Protein AF-A0ABD5DDJ5-F1 (afdb_monomer_lite)

Secondary structure (DSSP, 8-state):
--SSSSS----HHHHHHHHHHHHHS---HHHHHHHHHHHHHHHHHHHHHHHHHHHHHH---EEEE-SGGGG-HHHHHHHHHHHHHTT-EEEE--GGGSS--HHHHHHH-

Foldseek 3Di:
DLPDDDQDDDCPVVVVVLVVQCVPDDPDPVSVVVSVVVSVVVVLVSVLSNQLNVCVVVVDQEAEDAAPCLVDPVSVVSNQVVSVVVVGYYHYDDPVPRDDDPVVVVVVD

Structure (mmCIF, N/CA/C/O backbone):
data_AF-A0ABD5DDJ5-F1
#
_entry.id   AF-A0ABD5DDJ5-F1
#
loop_
_atom_site.group_PDB
_atom_site.id
_atom_site.type_symbol
_atom_site.label_atom_id
_atom_site.label_alt_id
_atom_site.label_comp_id
_atom_site.label_asym_id
_atom_site.label_entity_id
_atom_site.label_seq_id
_atom_site.pdbx_PDB_ins_code
_atom_site.Cartn_x
_atom_site.Cartn_y
_atom_site.Cartn_z
_atom_site.occupancy
_atom_site.B_iso_or_equiv
_atom_site.auth_seq_id
_atom_site.auth_comp_id
_atom_site.auth_asym_id
_atom_site.auth_atom_id
_atom_site.pdbx_PDB_model_num
ATOM 1 N N . MET A 1 1 ? 11.372 -3.323 5.577 1.00 68.94 1 MET A N 1
ATOM 2 C CA . MET A 1 1 ? 10.295 -2.295 5.725 1.00 68.94 1 MET A CA 1
ATOM 3 C C . MET A 1 1 ? 9.207 -2.760 6.690 1.00 68.94 1 MET A C 1
ATOM 5 O O . MET A 1 1 ? 8.667 -1.963 7.449 1.00 68.94 1 MET A O 1
ATOM 9 N N . THR A 1 2 ? 8.911 -4.054 6.676 1.00 77.62 2 THR A N 1
ATOM 10 C CA . THR A 1 2 ? 7.888 -4.736 7.475 1.00 77.62 2 THR A CA 1
ATOM 11 C C . THR A 1 2 ? 8.427 -5.300 8.790 1.00 77.62 2 THR A C 1
ATOM 13 O O . THR A 1 2 ? 7.661 -5.480 9.732 1.00 77.62 2 THR A O 1
ATOM 16 N N . ASP A 1 3 ? 9.740 -5.505 8.888 1.00 77.44 3 ASP A N 1
ATOM 17 C CA . ASP A 1 3 ? 10.386 -6.237 9.996 1.00 77.44 3 ASP A CA 1
ATOM 18 C C . ASP A 1 3 ? 10.601 -5.373 11.241 1.00 77.44 3 ASP A C 1
ATOM 20 O O . ASP A 1 3 ? 10.866 -5.876 12.328 1.00 77.44 3 ASP A O 1
ATOM 24 N N . ARG A 1 4 ? 10.444 -4.051 11.103 1.00 79.19 4 ARG A N 1
ATOM 25 C CA . ARG A 1 4 ? 10.468 -3.128 12.238 1.00 79.19 4 ARG A CA 1
ATOM 26 C C . ARG A 1 4 ? 9.082 -3.053 12.884 1.00 79.19 4 ARG A C 1
ATOM 28 O O . ARG A 1 4 ? 8.086 -2.929 12.149 1.00 79.19 4 ARG A O 1
ATOM 35 N N . PRO A 1 5 ? 8.992 -3.095 14.226 1.00 78.06 5 PRO A N 1
ATOM 36 C CA . PRO A 1 5 ? 7.746 -2.820 14.930 1.00 78.06 5 PRO A CA 1
ATOM 37 C C . PRO A 1 5 ? 7.286 -1.378 14.657 1.00 78.06 5 PRO A C 1
ATOM 39 O O . PRO A 1 5 ? 8.059 -0.541 14.194 1.00 78.06 5 PRO A O 1
ATOM 42 N N . GLY A 1 6 ? 6.006 -1.100 14.899 1.00 88.69 6 GLY A N 1
ATOM 43 C CA . GLY A 1 6 ? 5.425 0.234 14.718 1.00 88.69 6 GLY A CA 1
ATOM 44 C C . GLY A 1 6 ? 4.677 0.442 13.400 1.00 88.69 6 GLY A C 1
ATOM 45 O O . GLY A 1 6 ? 4.557 -0.468 12.562 1.00 88.69 6 GLY A O 1
ATOM 46 N N . LEU A 1 7 ? 4.150 1.658 13.247 1.00 92.94 7 LEU A N 1
ATOM 47 C CA . LEU A 1 7 ? 3.200 2.052 12.201 1.00 92.94 7 LEU A CA 1
ATOM 48 C C . LEU A 1 7 ? 3.808 2.958 11.120 1.00 92.94 7 LEU A C 1
ATOM 50 O O . LEU A 1 7 ? 3.155 3.213 10.115 1.00 92.94 7 LEU A O 1
ATOM 54 N N . ASP A 1 8 ? 5.071 3.360 11.275 1.00 92.38 8 ASP A N 1
ATOM 55 C CA . ASP A 1 8 ? 5.734 4.254 10.327 1.00 92.38 8 ASP A CA 1
ATOM 56 C C . ASP A 1 8 ? 6.008 3.586 8.977 1.00 92.38 8 ASP A C 1
ATOM 58 O O . ASP A 1 8 ? 6.344 2.392 8.891 1.00 92.38 8 ASP A O 1
ATOM 62 N N . PHE A 1 9 ? 5.916 4.400 7.926 1.00 89.06 9 PHE A N 1
ATOM 63 C CA . PHE A 1 9 ? 6.196 4.034 6.544 1.00 89.06 9 PHE A CA 1
ATOM 64 C C . PHE A 1 9 ? 7.517 4.643 6.071 1.00 89.06 9 PHE A C 1
ATOM 66 O O . PHE A 1 9 ? 7.850 5.780 6.389 1.00 89.06 9 PHE A O 1
ATOM 73 N N . SER A 1 10 ? 8.253 3.910 5.236 1.00 90.19 10 SER A N 1
ATOM 74 C CA . SER A 1 10 ? 9.375 4.466 4.479 1.00 90.19 10 SER A CA 1
ATOM 75 C C . SER A 1 10 ? 9.510 3.728 3.163 1.00 90.19 10 SER A C 1
ATOM 77 O O . SER A 1 10 ? 9.811 2.545 3.170 1.00 90.19 10 SER A O 1
ATOM 79 N N . PHE A 1 11 ? 9.309 4.421 2.042 1.00 92.69 11 PHE A N 1
ATOM 80 C CA . PHE A 1 11 ? 9.409 3.844 0.695 1.00 92.69 11 PHE A CA 1
ATOM 81 C C . PHE A 1 11 ? 10.676 4.281 -0.052 1.00 92.69 11 PHE A C 1
ATOM 83 O O . PHE A 1 11 ? 10.845 3.957 -1.223 1.00 92.69 11 PHE A O 1
ATOM 90 N N . SER A 1 12 ? 11.574 5.036 0.593 1.00 92.62 12 SER A N 1
ATOM 91 C CA . SER A 1 12 ? 12.778 5.563 -0.067 1.00 92.62 12 SER A CA 1
ATOM 92 C C . SER A 1 12 ? 13.684 4.438 -0.575 1.00 92.62 12 SER A C 1
ATOM 94 O O . SER A 1 12 ? 14.012 4.394 -1.757 1.00 92.62 12 SER A O 1
ATOM 96 N N . GLY A 1 13 ? 13.981 3.457 0.285 1.00 93.94 13 GLY A N 1
ATOM 97 C CA . GLY A 1 13 ? 14.785 2.294 -0.100 1.00 93.94 13 GLY A CA 1
ATOM 98 C C . GLY A 1 13 ? 14.137 1.454 -1.204 1.00 93.94 13 GLY A C 1
ATOM 99 O O . GLY A 1 13 ? 14.832 1.019 -2.116 1.00 93.94 13 GLY A O 1
ATOM 100 N N . LEU A 1 14 ? 12.807 1.292 -1.172 1.00 94.94 14 LEU A N 1
ATOM 101 C CA . LEU A 1 14 ? 12.071 0.562 -2.209 1.00 94.94 14 LEU A CA 1
ATOM 102 C C . LEU A 1 14 ? 12.172 1.261 -3.574 1.00 94.94 14 LEU A C 1
ATOM 104 O O . LEU A 1 14 ? 12.385 0.596 -4.583 1.00 94.94 14 LEU A O 1
ATOM 108 N N . LYS A 1 15 ? 12.080 2.597 -3.604 1.00 95.19 15 LYS A N 1
ATOM 109 C CA . LYS A 1 15 ? 12.260 3.385 -4.834 1.00 95.19 15 LYS A CA 1
ATOM 110 C C . LYS A 1 15 ? 13.666 3.228 -5.407 1.00 95.19 15 LYS A C 1
ATOM 112 O O . LYS A 1 15 ? 13.804 2.997 -6.603 1.00 95.19 15 LYS A O 1
ATOM 117 N N . THR A 1 16 ? 14.696 3.314 -4.563 1.00 96.75 16 THR A N 1
ATOM 118 C CA . THR A 1 16 ? 16.087 3.122 -4.999 1.00 96.75 16 THR A CA 1
ATOM 119 C C . THR A 1 16 ? 16.315 1.712 -5.529 1.00 96.75 16 THR A C 1
ATOM 121 O O . THR A 1 16 ? 16.926 1.548 -6.581 1.00 96.75 16 THR A O 1
ATOM 124 N N . PHE A 1 17 ? 15.792 0.697 -4.836 1.00 96.69 17 PHE A N 1
ATOM 125 C CA . PHE A 1 17 ? 15.899 -0.688 -5.278 1.00 96.69 17 PHE A CA 1
ATOM 126 C C . PHE A 1 17 ? 15.238 -0.884 -6.644 1.00 96.69 17 PHE A C 1
ATOM 128 O O . PHE A 1 17 ? 15.906 -1.338 -7.564 1.00 96.69 17 PHE A O 1
ATOM 135 N N . ALA A 1 18 ? 13.989 -0.439 -6.815 1.00 96.75 18 ALA A N 1
ATOM 136 C CA . ALA A 1 18 ? 13.281 -0.538 -8.089 1.00 96.75 18 ALA A CA 1
ATOM 137 C C . ALA A 1 18 ? 14.016 0.186 -9.228 1.00 96.75 18 ALA A C 1
ATOM 139 O O . ALA A 1 18 ? 14.167 -0.370 -10.312 1.00 96.75 18 ALA A O 1
ATOM 140 N N . ALA A 1 19 ? 14.536 1.393 -8.981 1.00 96.75 19 ALA A N 1
ATOM 141 C CA . ALA A 1 19 ? 15.312 2.131 -9.975 1.00 96.75 19 ALA A CA 1
ATOM 142 C C . ALA A 1 19 ? 16.593 1.388 -10.390 1.00 96.75 19 ALA A C 1
ATOM 144 O O . ALA A 1 19 ? 16.937 1.374 -11.572 1.00 96.75 19 ALA A O 1
ATOM 145 N N . ASN A 1 20 ? 17.286 0.757 -9.440 1.00 97.69 20 ASN A N 1
ATOM 146 C CA . ASN A 1 20 ? 18.460 -0.061 -9.735 1.00 97.69 20 ASN A CA 1
ATOM 147 C C . ASN A 1 20 ? 18.075 -1.332 -10.499 1.00 97.69 20 ASN A C 1
ATOM 149 O O . ASN A 1 20 ? 18.727 -1.655 -11.483 1.00 97.69 20 ASN A O 1
ATOM 153 N N . THR A 1 21 ? 16.986 -2.007 -10.116 1.00 97.19 21 THR A N 1
ATOM 154 C CA . THR A 1 21 ? 16.477 -3.183 -10.832 1.00 97.19 21 THR A CA 1
ATOM 155 C C . THR A 1 21 ? 16.155 -2.852 -12.286 1.00 97.19 21 THR A C 1
ATOM 157 O O . THR A 1 21 ? 16.567 -3.598 -13.165 1.00 97.19 21 THR A O 1
ATOM 160 N N . ILE A 1 22 ? 15.506 -1.715 -12.560 1.00 96.88 22 ILE A N 1
ATOM 161 C CA . ILE A 1 22 ? 15.239 -1.265 -13.936 1.00 96.88 22 ILE A CA 1
ATOM 162 C C . ILE A 1 22 ? 16.551 -1.078 -14.708 1.00 96.88 22 ILE A C 1
ATOM 164 O O . ILE A 1 22 ? 16.672 -1.553 -15.828 1.00 96.88 22 ILE A O 1
ATOM 168 N N . ARG A 1 23 ? 17.559 -0.430 -14.108 1.00 96.69 23 ARG A N 1
ATOM 169 C CA . ARG A 1 23 ? 18.862 -0.192 -14.759 1.00 96.69 23 ARG A CA 1
ATOM 170 C C . ARG A 1 23 ? 19.672 -1.467 -15.001 1.00 96.69 23 ARG A C 1
ATOM 172 O O . ARG A 1 23 ? 20.514 -1.478 -15.891 1.00 96.69 23 ARG A O 1
ATOM 179 N N . SER A 1 24 ? 19.482 -2.491 -14.174 1.00 96.94 24 SER A N 1
ATOM 180 C CA . SER A 1 24 ? 20.258 -3.736 -14.209 1.00 96.94 24 SER A CA 1
ATOM 181 C C . SER A 1 24 ? 19.637 -4.842 -15.062 1.00 96.94 24 SER A C 1
ATOM 183 O O . SER A 1 24 ? 20.256 -5.894 -15.191 1.00 96.94 24 SER A O 1
ATOM 185 N N . ASN A 1 25 ? 18.445 -4.639 -15.625 1.00 96.00 25 ASN A N 1
ATOM 186 C CA . ASN A 1 25 ? 17.766 -5.625 -16.466 1.00 96.00 25 ASN A CA 1
ATOM 187 C C . ASN A 1 25 ? 17.526 -5.078 -17.879 1.00 96.00 25 ASN A C 1
ATOM 189 O O . ASN A 1 25 ? 17.783 -3.908 -18.165 1.00 96.00 25 ASN A O 1
ATOM 193 N N . CYS A 1 26 ? 17.067 -5.947 -18.778 1.00 92.38 26 CYS A N 1
ATOM 194 C CA . CYS A 1 26 ? 16.682 -5.565 -20.130 1.00 92.38 26 CYS A CA 1
ATOM 195 C C . CYS A 1 26 ? 15.451 -4.645 -20.135 1.00 92.38 26 CYS A C 1
ATOM 197 O O . CYS A 1 26 ? 14.538 -4.782 -19.323 1.00 92.38 26 CYS A O 1
ATOM 199 N N . ASP A 1 27 ? 15.438 -3.692 -21.069 1.00 93.81 27 ASP A N 1
ATOM 200 C CA . ASP A 1 27 ? 14.342 -2.734 -21.250 1.00 93.81 27 ASP A CA 1
ATOM 201 C C . ASP A 1 27 ? 13.308 -3.275 -22.249 1.00 93.81 27 ASP A C 1
ATOM 203 O O . ASP A 1 27 ? 13.068 -2.702 -23.312 1.00 93.81 27 ASP A O 1
ATOM 207 N N . ASP A 1 28 ? 12.741 -4.439 -21.932 1.00 97.12 28 ASP A N 1
ATOM 208 C CA . ASP A 1 28 ? 11.619 -5.023 -22.664 1.00 97.12 28 ASP A CA 1
ATOM 209 C C . ASP A 1 28 ? 10.309 -4.904 -21.869 1.00 97.12 28 ASP A C 1
ATOM 211 O O . ASP A 1 28 ? 10.286 -4.661 -20.657 1.00 97.12 28 ASP A O 1
ATOM 215 N N . GLU A 1 29 ? 9.187 -5.046 -22.573 1.00 97.44 29 GLU A N 1
ATOM 216 C CA . GLU A 1 29 ? 7.855 -4.844 -22.004 1.00 97.44 29 GLU A CA 1
ATOM 217 C C . GLU A 1 29 ? 7.543 -5.812 -20.854 1.00 97.44 29 GLU A C 1
ATOM 219 O O . GLU A 1 29 ? 6.982 -5.388 -19.840 1.00 97.44 29 GLU A O 1
ATOM 224 N N . GLN A 1 30 ? 7.954 -7.079 -20.971 1.00 97.69 30 GLN A N 1
ATOM 225 C CA . GLN A 1 30 ? 7.693 -8.095 -19.955 1.00 97.69 30 GLN A CA 1
ATOM 226 C C . GLN A 1 30 ? 8.489 -7.794 -18.685 1.00 97.69 30 GLN A C 1
ATOM 228 O O . GLN A 1 30 ? 7.915 -7.727 -17.598 1.00 97.69 30 GLN A O 1
ATOM 233 N N . THR A 1 31 ? 9.782 -7.501 -18.821 1.00 97.50 31 THR A N 1
ATOM 234 C CA . THR A 1 31 ? 10.632 -7.135 -17.682 1.00 97.50 31 THR A CA 1
ATOM 235 C C . THR A 1 31 ? 10.099 -5.897 -16.955 1.00 97.50 31 THR A C 1
ATOM 237 O O . THR A 1 31 ? 10.051 -5.859 -15.722 1.00 97.50 31 THR A O 1
ATOM 240 N N . ARG A 1 32 ? 9.628 -4.882 -17.690 1.00 97.31 32 ARG A N 1
ATOM 241 C CA . ARG A 1 32 ? 9.004 -3.691 -17.089 1.00 97.31 32 ARG A CA 1
ATOM 242 C C . ARG A 1 32 ? 7.721 -4.030 -16.334 1.00 97.31 32 ARG A C 1
ATOM 244 O O . ARG A 1 32 ? 7.513 -3.496 -15.242 1.00 97.31 32 ARG A O 1
ATOM 251 N N . ALA A 1 33 ? 6.875 -4.891 -16.899 1.00 98.00 33 ALA A N 1
ATOM 252 C CA . ALA A 1 33 ? 5.647 -5.343 -16.254 1.00 98.00 33 ALA A CA 1
ATOM 253 C C . ALA A 1 33 ? 5.944 -6.110 -14.957 1.00 98.00 33 ALA A C 1
ATOM 255 O O . ALA A 1 33 ? 5.323 -5.831 -13.929 1.00 98.00 33 ALA A O 1
ATOM 256 N N . ASP A 1 34 ? 6.944 -6.992 -14.971 1.00 98.06 34 ASP A N 1
ATOM 257 C CA . ASP A 1 34 ? 7.345 -7.784 -13.806 1.00 98.06 34 ASP A CA 1
ATOM 258 C C . ASP A 1 34 ? 7.910 -6.904 -12.686 1.00 98.06 34 ASP A C 1
ATOM 260 O O . ASP A 1 34 ? 7.515 -7.038 -11.524 1.00 98.06 34 ASP A O 1
ATOM 264 N N . ILE A 1 35 ? 8.769 -5.934 -13.022 1.00 97.88 35 ILE A N 1
ATOM 265 C CA . ILE A 1 35 ? 9.291 -4.971 -12.043 1.00 97.88 35 ILE A CA 1
ATOM 266 C C . ILE A 1 35 ? 8.157 -4.116 -11.464 1.00 97.88 35 ILE A C 1
ATOM 268 O O . ILE A 1 35 ? 8.100 -3.907 -10.249 1.00 97.88 35 ILE A O 1
ATOM 272 N N . ALA A 1 36 ? 7.241 -3.627 -12.307 1.00 97.06 36 ALA A N 1
ATOM 273 C CA . ALA A 1 36 ? 6.099 -2.834 -11.858 1.00 97.06 36 ALA A CA 1
ATOM 274 C C . ALA A 1 36 ? 5.194 -3.639 -10.918 1.00 97.06 36 ALA A C 1
ATOM 276 O O . ALA A 1 36 ? 4.766 -3.123 -9.882 1.00 97.06 36 ALA A O 1
ATOM 277 N N . ARG A 1 37 ? 4.952 -4.915 -11.240 1.00 97.50 37 ARG A N 1
ATOM 278 C CA . ARG A 1 37 ? 4.153 -5.809 -10.409 1.00 97.50 37 ARG A CA 1
ATOM 279 C C . ARG A 1 37 ? 4.822 -6.088 -9.068 1.00 97.50 37 ARG A C 1
ATOM 281 O O . ARG A 1 37 ? 4.177 -5.949 -8.032 1.00 97.50 37 ARG A O 1
ATOM 288 N N . ALA A 1 38 ? 6.115 -6.407 -9.070 1.00 97.25 38 ALA A N 1
ATOM 289 C CA . ALA A 1 38 ? 6.877 -6.628 -7.845 1.00 97.25 38 ALA A CA 1
ATOM 290 C C . ALA A 1 38 ? 6.893 -5.379 -6.945 1.00 97.25 38 ALA A C 1
ATOM 292 O O . ALA A 1 38 ? 6.760 -5.479 -5.723 1.00 97.25 38 ALA A O 1
ATOM 293 N N . PHE A 1 39 ? 7.009 -4.188 -7.542 1.00 96.88 39 PHE A N 1
ATOM 294 C CA . PHE A 1 39 ? 6.924 -2.926 -6.812 1.00 96.88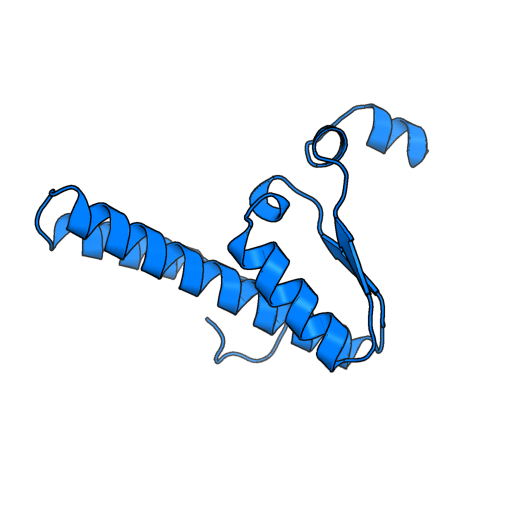 39 PHE A CA 1
ATOM 295 C C . PHE A 1 39 ? 5.530 -2.700 -6.209 1.00 96.88 39 PHE A C 1
ATOM 297 O O . PHE A 1 39 ? 5.428 -2.350 -5.031 1.00 96.88 39 PHE A O 1
ATOM 304 N N . GLU A 1 40 ? 4.463 -2.913 -6.988 1.00 97.00 40 GLU A N 1
ATOM 305 C CA . GLU A 1 40 ? 3.079 -2.823 -6.509 1.00 97.00 40 GLU A CA 1
ATOM 306 C C . GLU A 1 40 ? 2.850 -3.763 -5.322 1.00 97.00 40 GLU A C 1
ATOM 308 O O . GLU A 1 40 ? 2.378 -3.315 -4.276 1.00 97.00 40 GLU A O 1
ATOM 313 N N . ASP A 1 41 ? 3.229 -5.036 -5.452 1.00 96.06 41 ASP A N 1
ATOM 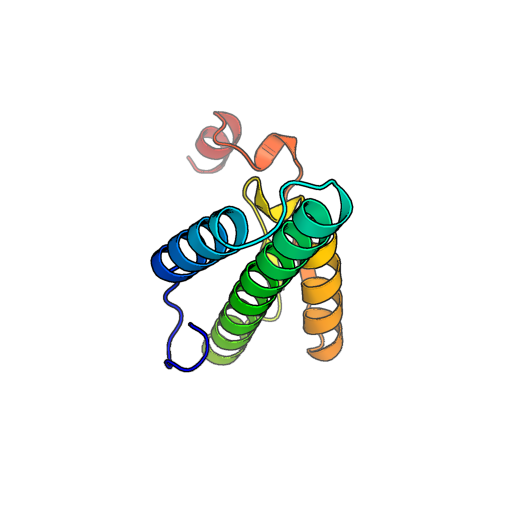314 C CA . ASP A 1 41 ? 3.060 -6.033 -4.396 1.00 96.06 41 ASP A CA 1
ATOM 315 C C . ASP A 1 41 ? 3.793 -5.613 -3.111 1.00 96.06 41 ASP A C 1
ATOM 317 O O . ASP A 1 41 ? 3.188 -5.603 -2.037 1.00 96.06 41 ASP A O 1
ATOM 321 N N . ALA A 1 42 ? 5.040 -5.139 -3.213 1.00 95.56 42 ALA A N 1
ATOM 322 C CA . ALA A 1 42 ? 5.802 -4.659 -2.059 1.00 95.56 42 ALA A CA 1
ATOM 323 C C . ALA A 1 42 ? 5.148 -3.450 -1.358 1.00 95.56 42 ALA A C 1
ATOM 325 O O . ALA A 1 42 ? 5.131 -3.368 -0.120 1.00 95.56 42 ALA A O 1
ATOM 326 N N . VAL A 1 43 ? 4.599 -2.500 -2.124 1.00 95.12 43 VAL A N 1
ATOM 327 C CA . VAL A 1 43 ? 3.881 -1.339 -1.572 1.00 95.12 43 VAL A CA 1
ATOM 328 C C . VAL A 1 43 ? 2.589 -1.780 -0.888 1.00 95.12 43 VAL A C 1
ATOM 330 O O . VAL A 1 43 ? 2.339 -1.395 0.259 1.00 95.12 43 VAL A O 1
ATOM 333 N N . VAL A 1 44 ? 1.782 -2.595 -1.569 1.00 95.44 44 VAL A N 1
ATOM 334 C CA . VAL A 1 44 ? 0.481 -3.053 -1.074 1.00 95.44 44 VAL A CA 1
ATOM 335 C C . VAL A 1 44 ? 0.635 -3.890 0.192 1.00 95.44 44 VAL A C 1
ATOM 337 O O . VAL A 1 44 ? -0.078 -3.648 1.167 1.00 95.44 44 VAL A O 1
ATOM 340 N N . ASP A 1 45 ? 1.590 -4.816 0.225 1.00 94.00 45 ASP A N 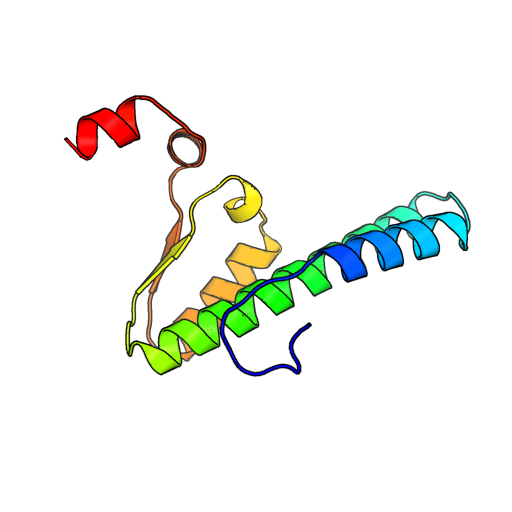1
ATOM 341 C CA . ASP A 1 45 ? 1.830 -5.656 1.399 1.00 94.00 45 ASP A CA 1
ATOM 342 C C . ASP A 1 45 ? 2.278 -4.823 2.597 1.00 94.00 45 ASP A C 1
ATOM 344 O O . ASP A 1 45 ? 1.808 -5.029 3.719 1.00 94.00 45 ASP A O 1
ATOM 348 N N . THR A 1 46 ? 3.121 -3.815 2.365 1.00 94.38 46 THR A N 1
ATOM 349 C CA . THR A 1 46 ? 3.530 -2.890 3.425 1.00 94.38 46 THR A CA 1
ATOM 350 C C . THR A 1 46 ? 2.330 -2.134 3.993 1.00 94.38 46 THR A C 1
ATOM 352 O O . THR A 1 46 ? 2.168 -2.089 5.214 1.00 94.38 46 THR A O 1
ATOM 355 N N . LEU A 1 47 ? 1.473 -1.570 3.135 1.00 94.44 47 LEU A N 1
ATOM 356 C CA . LEU A 1 47 ? 0.251 -0.881 3.561 1.00 94.44 47 LEU A CA 1
ATOM 357 C C . LEU A 1 47 ? -0.657 -1.813 4.367 1.00 94.44 47 LEU A C 1
ATOM 359 O O . LEU A 1 47 ? -1.041 -1.476 5.485 1.00 94.44 47 LEU A O 1
ATOM 363 N N . MET A 1 48 ? -0.924 -3.012 3.851 1.00 94.75 48 MET A N 1
ATOM 364 C CA . MET A 1 48 ? -1.765 -4.009 4.509 1.00 94.75 48 MET A CA 1
ATOM 365 C C . MET A 1 48 ? -1.227 -4.384 5.898 1.00 94.75 48 MET A C 1
ATOM 367 O O . MET A 1 48 ? -1.979 -4.380 6.872 1.00 94.75 48 MET A O 1
ATOM 371 N N . ILE A 1 49 ? 0.076 -4.661 6.023 1.00 94.50 49 ILE A N 1
ATOM 372 C CA . ILE A 1 49 ? 0.704 -5.025 7.303 1.00 94.50 49 ILE A CA 1
ATOM 373 C C . ILE A 1 49 ? 0.549 -3.900 8.330 1.00 94.50 49 ILE A C 1
ATOM 375 O O . ILE A 1 49 ? 0.237 -4.168 9.492 1.00 94.50 49 ILE A O 1
ATOM 379 N N . LYS A 1 50 ? 0.755 -2.643 7.925 1.00 94.94 50 LYS A N 1
ATOM 380 C CA . LYS A 1 50 ? 0.653 -1.494 8.832 1.00 94.94 50 LYS A CA 1
ATOM 381 C C . LYS A 1 50 ? -0.798 -1.185 9.207 1.00 94.94 50 LYS A C 1
ATOM 383 O O . LYS A 1 50 ? -1.063 -0.983 10.390 1.00 94.94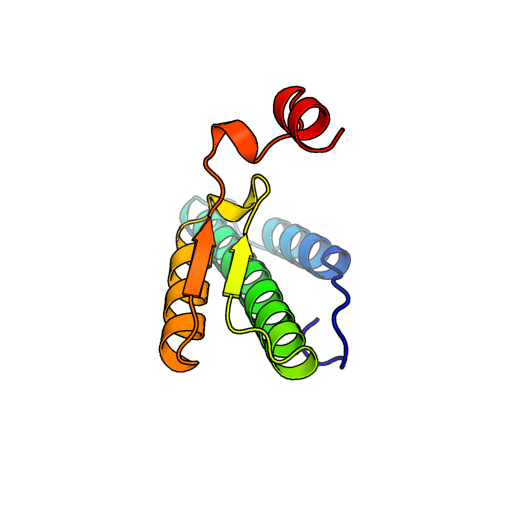 50 LYS A O 1
ATOM 388 N N . CYS A 1 51 ? -1.741 -1.255 8.263 1.00 95.44 51 CYS A N 1
ATOM 389 C CA . CYS A 1 51 ? -3.175 -1.147 8.550 1.00 95.44 51 CYS A CA 1
ATOM 390 C C . CYS A 1 51 ? -3.627 -2.228 9.538 1.00 95.44 51 CYS A C 1
ATOM 392 O O . CYS A 1 51 ? -4.286 -1.919 10.528 1.00 95.44 51 CYS A O 1
ATOM 394 N N . ARG A 1 52 ? -3.216 -3.485 9.325 1.00 94.81 52 ARG A N 1
ATOM 395 C CA . ARG A 1 52 ? -3.515 -4.590 10.242 1.00 94.81 52 ARG A CA 1
ATOM 396 C C . ARG A 1 52 ? -3.012 -4.306 11.657 1.00 94.81 52 ARG A C 1
ATOM 398 O O . ARG A 1 52 ? -3.785 -4.424 12.602 1.00 94.81 52 ARG A O 1
ATOM 405 N N . ARG A 1 53 ? -1.748 -3.891 11.801 1.00 95.56 53 ARG A N 1
ATOM 406 C CA . ARG A 1 53 ? -1.161 -3.539 13.107 1.00 95.56 53 ARG A CA 1
ATOM 407 C C . ARG A 1 53 ? -1.909 -2.391 13.781 1.00 95.56 53 ARG A C 1
ATOM 409 O O . ARG A 1 53 ? -2.171 -2.468 14.974 1.00 95.56 53 ARG A O 1
ATOM 416 N N . ALA A 1 54 ? -2.276 -1.351 13.034 1.00 96.19 54 ALA A N 1
ATOM 417 C CA . ALA A 1 54 ? -3.029 -0.222 13.576 1.00 96.19 54 ALA A CA 1
ATOM 418 C C . ALA A 1 54 ? -4.417 -0.656 14.080 1.00 96.19 54 ALA A C 1
ATOM 420 O O . ALA A 1 54 ? -4.836 -0.263 15.166 1.00 96.19 54 ALA A O 1
ATOM 421 N N . LEU A 1 55 ? -5.111 -1.519 13.335 1.00 96.62 55 LEU A N 1
ATOM 422 C CA . LEU A 1 55 ? -6.404 -2.077 13.746 1.00 96.62 55 LEU A CA 1
ATOM 423 C C . LEU A 1 55 ? -6.280 -2.979 14.983 1.00 96.62 55 LEU A C 1
ATOM 425 O O . LEU A 1 55 ? -7.165 -2.981 15.830 1.00 96.62 55 LEU A O 1
ATOM 429 N N . GLU A 1 56 ? -5.189 -3.740 15.108 1.00 94.69 56 GLU A N 1
ATOM 430 C CA . GLU A 1 56 ? -4.889 -4.537 16.308 1.00 94.69 56 GLU A CA 1
ATOM 431 C C . GLU A 1 56 ? -4.624 -3.648 17.530 1.00 94.69 56 GLU A C 1
ATOM 433 O O . GLU A 1 56 ? -5.144 -3.933 18.602 1.00 94.69 56 GLU A O 1
ATOM 438 N N . GLN A 1 57 ? -3.872 -2.556 17.365 1.00 96.25 57 GLN A N 1
ATOM 439 C CA . GLN A 1 57 ? -3.542 -1.634 18.459 1.00 96.25 57 GLN A CA 1
ATOM 440 C C . GLN A 1 57 ? -4.736 -0.794 18.924 1.00 96.25 57 GLN A C 1
ATOM 442 O O . GLN A 1 57 ? -4.851 -0.492 20.106 1.00 96.25 57 GLN A O 1
ATOM 447 N N . THR A 1 58 ? -5.616 -0.401 18.002 1.00 97.00 58 THR A N 1
ATOM 448 C CA . THR A 1 58 ? -6.762 0.478 18.299 1.00 97.00 58 THR A CA 1
ATOM 449 C C . THR A 1 58 ? -8.038 -0.281 18.654 1.00 97.00 58 THR A C 1
ATOM 451 O O . THR A 1 58 ? -8.952 0.297 19.234 1.00 97.00 58 THR A O 1
ATOM 454 N N . GLY A 1 59 ? -8.143 -1.558 18.273 1.00 96.56 59 GLY A N 1
ATOM 455 C CA . GLY A 1 59 ? -9.367 -2.348 18.424 1.00 96.56 59 GLY A CA 1
ATOM 456 C C . GLY A 1 59 ? -10.497 -1.950 17.466 1.00 96.56 59 GLY A C 1
ATOM 457 O O . GLY A 1 59 ? -11.607 -2.478 17.572 1.00 96.56 59 GLY A O 1
ATOM 458 N N . PHE A 1 60 ? -10.252 -1.039 16.518 1.00 97.75 60 PHE A N 1
ATOM 459 C CA . PHE A 1 60 ? -11.269 -0.626 15.558 1.00 97.75 60 PHE A CA 1
ATOM 460 C C . PHE A 1 60 ? -11.618 -1.742 14.569 1.00 97.75 60 PHE A C 1
ATOM 462 O O . PHE A 1 60 ? -10.774 -2.523 14.128 1.00 97.75 60 PHE A O 1
ATOM 469 N N . LYS A 1 61 ? -12.897 -1.779 14.183 1.00 96.75 61 LYS A N 1
ATOM 470 C CA . LYS A 1 61 ? -13.446 -2.738 13.208 1.00 96.75 61 LYS A CA 1
ATOM 471 C C . LYS A 1 61 ? -13.693 -2.133 11.830 1.00 96.75 61 LYS A C 1
ATOM 473 O O . LYS A 1 61 ? -14.105 -2.844 10.921 1.00 96.75 61 LYS A O 1
ATOM 478 N N . ARG A 1 62 ? -13.469 -0.829 11.677 1.00 97.19 62 ARG A N 1
ATOM 479 C CA . ARG A 1 62 ? -13.707 -0.094 10.435 1.00 97.19 62 ARG A CA 1
ATOM 480 C C . ARG A 1 62 ? -12.405 0.521 9.953 1.00 97.19 62 ARG A C 1
ATOM 482 O O . ARG A 1 62 ? -11.721 1.187 10.724 1.00 97.19 62 ARG A O 1
ATOM 489 N N . LEU A 1 63 ? -12.090 0.301 8.683 1.00 96.62 63 LEU A N 1
ATOM 490 C CA . LEU A 1 63 ? -10.959 0.907 7.992 1.00 96.62 63 LEU A CA 1
ATOM 491 C C . LEU A 1 6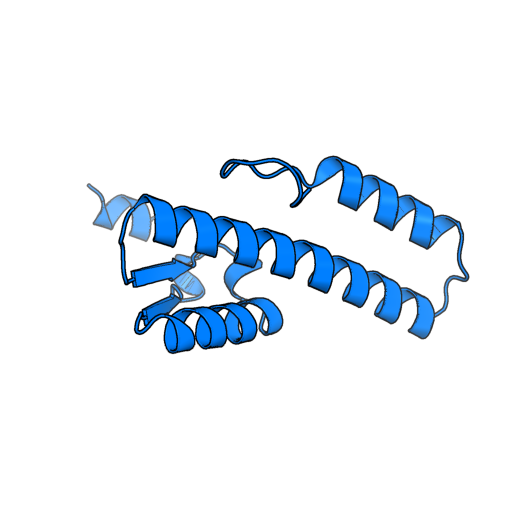3 ? -11.493 1.794 6.868 1.00 96.62 63 LEU A C 1
ATOM 493 O O . LEU A 1 63 ? -12.262 1.328 6.033 1.00 96.62 63 LEU A O 1
ATOM 497 N N . VAL A 1 64 ? -11.075 3.055 6.822 1.00 94.44 64 VAL A N 1
ATOM 498 C CA . VAL A 1 64 ? -11.405 3.962 5.716 1.00 94.44 64 VAL A CA 1
ATOM 499 C C . VAL A 1 64 ? -10.141 4.217 4.908 1.00 94.44 64 VAL A C 1
ATOM 501 O O . VAL A 1 64 ? -9.117 4.606 5.462 1.00 94.44 64 VAL A O 1
ATOM 504 N N . MET A 1 65 ? -10.218 4.001 3.598 1.00 91.38 65 MET A N 1
ATOM 505 C CA . MET A 1 65 ? -9.141 4.275 2.652 1.00 91.38 65 MET A CA 1
ATOM 506 C C . MET A 1 65 ? -9.524 5.463 1.768 1.00 91.38 65 MET A C 1
ATOM 508 O O . MET A 1 65 ? -10.512 5.416 1.033 1.00 91.38 65 MET A O 1
ATOM 512 N N . ALA A 1 66 ? -8.708 6.510 1.822 1.00 89.19 66 ALA A N 1
ATOM 513 C CA . ALA A 1 66 ? -8.807 7.703 0.986 1.00 89.19 66 ALA A CA 1
ATOM 514 C C . ALA A 1 66 ? -7.453 7.994 0.309 1.00 89.19 66 ALA A C 1
ATOM 516 O O . ALA A 1 66 ? -6.463 7.304 0.565 1.00 89.19 66 ALA A O 1
ATOM 517 N N . GLY A 1 67 ? -7.408 8.991 -0.578 1.00 85.75 67 GLY A N 1
ATOM 518 C CA . GLY A 1 67 ? -6.214 9.330 -1.360 1.00 85.75 67 GLY A CA 1
ATOM 519 C C . GLY A 1 67 ? -6.147 8.604 -2.707 1.00 85.75 67 GLY A C 1
ATOM 520 O O . GLY A 1 67 ? -6.782 7.567 -2.904 1.00 85.75 67 GLY A O 1
ATOM 521 N N . GLY A 1 68 ? -5.358 9.122 -3.653 1.00 84.06 68 GLY A N 1
ATOM 522 C CA . GLY A 1 68 ? -5.293 8.590 -5.025 1.00 84.06 68 GLY A CA 1
ATOM 523 C C . GLY A 1 68 ? -4.882 7.113 -5.118 1.00 84.06 68 GLY A C 1
ATOM 524 O O . GLY A 1 68 ? -5.457 6.351 -5.892 1.00 84.06 68 GLY A O 1
ATOM 525 N N . VAL A 1 69 ? -3.958 6.665 -4.259 1.00 88.00 69 VAL A N 1
ATOM 526 C CA . VAL A 1 69 ? -3.493 5.262 -4.223 1.00 88.00 69 VAL A CA 1
ATOM 527 C C . VAL A 1 69 ? -4.615 4.292 -3.827 1.00 88.00 69 VAL A C 1
ATOM 529 O O . VAL A 1 69 ? -4.581 3.122 -4.205 1.00 88.00 69 VAL A O 1
ATOM 532 N N . SER A 1 70 ? -5.664 4.767 -3.145 1.00 86.38 70 SER A N 1
ATOM 533 C CA . SER A 1 70 ? -6.823 3.938 -2.793 1.00 86.38 70 SER A CA 1
ATOM 534 C C . SER A 1 70 ? -7.591 3.415 -4.013 1.00 86.38 70 SER A C 1
ATOM 536 O O . SER A 1 70 ? -8.393 2.497 -3.862 1.00 86.38 70 SER A O 1
ATOM 538 N N . ALA A 1 71 ? -7.368 3.956 -5.217 1.00 87.75 71 ALA A N 1
ATOM 539 C CA . ALA A 1 71 ? -7.945 3.448 -6.463 1.00 87.75 71 ALA A CA 1
ATOM 540 C C . ALA A 1 71 ? -7.302 2.129 -6.943 1.00 87.75 71 ALA A C 1
ATOM 542 O O . ALA A 1 71 ? -7.870 1.449 -7.800 1.00 87.75 71 ALA A O 1
ATOM 543 N N . ASN A 1 72 ? -6.143 1.746 -6.396 1.00 92.75 72 ASN A N 1
ATOM 544 C CA . ASN A 1 72 ? -5.439 0.525 -6.773 1.00 92.75 72 ASN A CA 1
ATOM 545 C C . ASN A 1 72 ? -6.274 -0.732 -6.450 1.00 92.75 72 ASN A C 1
ATOM 547 O O . ASN A 1 72 ? -6.628 -0.987 -5.298 1.00 92.75 72 ASN A O 1
ATOM 551 N N . ARG A 1 73 ? -6.585 -1.538 -7.474 1.00 93.56 73 ARG A N 1
ATOM 552 C CA . ARG A 1 73 ? -7.479 -2.704 -7.345 1.00 93.56 73 ARG A CA 1
ATOM 553 C C . ARG A 1 73 ? -6.877 -3.817 -6.485 1.00 93.56 73 ARG A C 1
ATOM 555 O O . ARG A 1 73 ? -7.604 -4.405 -5.688 1.00 93.56 73 ARG A O 1
ATOM 562 N N . THR A 1 74 ? -5.571 -4.061 -6.598 1.00 95.50 74 THR A N 1
ATOM 563 C CA . THR A 1 74 ? -4.849 -5.059 -5.791 1.00 95.50 74 THR A CA 1
ATOM 564 C C . THR A 1 74 ? -4.932 -4.720 -4.301 1.00 95.50 74 THR A C 1
ATOM 566 O O . THR A 1 74 ? -5.276 -5.574 -3.484 1.00 95.50 74 THR A O 1
ATOM 569 N N . LEU A 1 75 ? -4.698 -3.452 -3.948 1.00 95.38 75 LEU A N 1
ATOM 570 C CA . LEU A 1 75 ? -4.818 -2.936 -2.586 1.00 95.38 75 LEU A CA 1
ATOM 571 C C . LEU A 1 75 ? -6.237 -3.108 -2.044 1.00 95.38 75 LEU A C 1
ATOM 573 O O . LEU A 1 75 ? -6.411 -3.570 -0.917 1.00 95.38 75 LEU A O 1
ATOM 577 N N . ARG A 1 76 ? -7.254 -2.760 -2.846 1.00 95.12 76 ARG A N 1
ATOM 578 C CA . ARG A 1 76 ? -8.658 -2.923 -2.447 1.00 95.12 76 ARG A CA 1
ATOM 579 C C . ARG A 1 76 ? -8.991 -4.379 -2.138 1.00 95.12 76 ARG A C 1
ATOM 581 O O . ARG A 1 76 ? -9.524 -4.659 -1.070 1.00 95.12 76 ARG A O 1
ATOM 588 N N . ALA A 1 77 ? -8.630 -5.291 -3.038 1.00 95.69 77 ALA A N 1
ATOM 589 C CA . ALA A 1 77 ?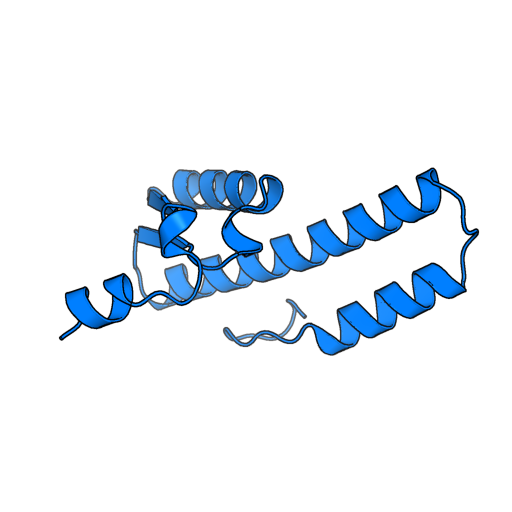 -8.891 -6.717 -2.871 1.00 95.69 77 ALA A CA 1
ATOM 590 C C . ALA A 1 77 ? -8.228 -7.276 -1.600 1.00 95.69 77 ALA A C 1
ATOM 592 O O . ALA A 1 77 ? -8.911 -7.871 -0.766 1.00 95.69 77 ALA A O 1
ATOM 593 N N . LYS A 1 78 ? -6.929 -7.006 -1.398 1.00 95.94 78 LYS A N 1
ATOM 594 C CA . LYS A 1 78 ? -6.181 -7.484 -0.221 1.00 95.94 78 LYS A CA 1
ATOM 595 C C . LYS A 1 78 ? -6.732 -6.921 1.096 1.00 95.94 78 LYS A C 1
ATOM 597 O O . LYS A 1 78 ? -6.863 -7.656 2.073 1.00 95.94 78 LYS A O 1
ATOM 602 N N . LEU A 1 79 ? -7.098 -5.635 1.141 1.00 96.12 79 LEU A N 1
ATOM 603 C CA . LEU A 1 79 ? -7.683 -5.031 2.345 1.00 96.12 79 LEU A CA 1
ATOM 604 C C . LEU A 1 79 ? -9.089 -5.560 2.645 1.00 96.12 79 LEU A C 1
ATOM 606 O O . LEU A 1 79 ? -9.404 -5.780 3.813 1.00 96.12 79 LEU A O 1
ATOM 610 N N . ALA A 1 80 ? -9.918 -5.779 1.622 1.00 95.75 80 ALA A N 1
ATOM 611 C CA . ALA A 1 80 ? -11.250 -6.350 1.792 1.00 95.75 80 ALA A CA 1
ATOM 612 C C . ALA A 1 80 ? -11.180 -7.768 2.376 1.00 95.75 80 ALA A C 1
ATOM 614 O O . ALA A 1 80 ? -11.842 -8.050 3.374 1.00 95.75 80 ALA A O 1
ATOM 615 N N . GLU A 1 81 ? -10.314 -8.623 1.827 1.00 96.75 81 GLU A N 1
ATOM 616 C CA . GLU A 1 81 ? -10.089 -9.978 2.341 1.00 96.75 81 GLU A CA 1
ATOM 617 C C . GLU A 1 81 ? -9.579 -9.956 3.792 1.00 96.75 81 GLU A C 1
ATOM 619 O O . GLU A 1 81 ? -10.089 -10.672 4.659 1.00 96.75 81 GLU A O 1
ATOM 624 N N . MET A 1 82 ? -8.599 -9.095 4.084 1.00 96.38 82 MET A N 1
ATOM 625 C CA . MET A 1 82 ? -8.062 -8.921 5.433 1.00 96.38 82 MET A CA 1
ATOM 626 C C . MET A 1 82 ? -9.147 -8.471 6.424 1.00 96.38 82 MET A C 1
ATOM 628 O O . MET A 1 82 ? -9.210 -9.002 7.534 1.00 96.38 82 MET A O 1
ATOM 632 N N . MET A 1 83 ? -9.993 -7.504 6.057 1.00 97.12 83 MET A N 1
ATOM 633 C CA . MET A 1 83 ? -11.054 -7.007 6.938 1.00 97.12 83 MET A CA 1
ATOM 634 C C . MET A 1 83 ? -12.164 -8.035 7.144 1.00 97.12 83 MET A C 1
ATOM 636 O O . MET A 1 83 ? -12.596 -8.225 8.281 1.00 97.12 83 MET A O 1
ATOM 640 N N . GLN A 1 84 ? -12.545 -8.773 6.099 1.00 95.50 84 GLN A N 1
ATOM 641 C CA . GLN A 1 84 ? -13.520 -9.858 6.202 1.00 95.50 84 GLN A CA 1
ATOM 642 C C . GLN A 1 84 ? -13.054 -10.938 7.187 1.00 95.50 84 GLN A C 1
ATOM 644 O O . GLN A 1 84 ? -13.801 -11.311 8.090 1.00 95.50 84 GLN A O 1
ATOM 649 N N . LYS A 1 85 ? -11.791 -11.380 7.086 1.00 95.38 85 LYS A N 1
ATOM 650 C CA . LYS A 1 85 ? -11.187 -12.352 8.019 1.00 95.38 85 LYS A CA 1
ATOM 651 C C . LYS A 1 85 ? -11.182 -11.871 9.473 1.00 95.38 85 LYS A C 1
ATOM 653 O O . LYS A 1 85 ? -11.181 -12.685 10.389 1.00 95.38 85 LYS A O 1
ATOM 658 N N . ARG A 1 86 ? -11.178 -10.554 9.690 1.00 94.75 86 ARG A N 1
ATOM 659 C CA . ARG A 1 86 ? -11.211 -9.924 11.019 1.00 94.75 86 ARG A CA 1
ATOM 660 C C . ARG A 1 86 ? -12.626 -9.621 11.520 1.00 94.75 86 ARG A C 1
ATOM 662 O O . ARG A 1 86 ? -12.759 -9.101 12.625 1.00 94.75 86 ARG A O 1
ATOM 669 N N . GLY A 1 87 ? -13.667 -9.896 10.732 1.00 95.56 87 GLY A N 1
ATOM 670 C CA . GLY A 1 87 ? -15.040 -9.496 11.056 1.00 95.56 87 GLY A CA 1
ATOM 671 C C . GLY A 1 87 ? -15.226 -7.974 11.097 1.00 95.56 87 GLY A C 1
ATOM 672 O O . GLY A 1 87 ? -15.983 -7.467 11.925 1.00 95.56 87 GLY A O 1
ATOM 673 N N . GLY A 1 88 ? -14.480 -7.248 10.262 1.00 95.31 88 GLY A N 1
ATOM 674 C CA . GLY A 1 88 ? -14.556 -5.800 10.115 1.00 95.31 88 GLY A CA 1
ATOM 675 C C . GLY A 1 88 ? -14.951 -5.374 8.702 1.00 95.31 88 GLY A C 1
ATOM 676 O O . GLY A 1 88 ? -15.126 -6.195 7.805 1.00 95.31 88 GLY A O 1
ATOM 677 N N . GLU A 1 89 ? -15.050 -4.065 8.502 1.00 96.44 89 GLU A N 1
ATOM 678 C CA . GLU A 1 89 ? -15.486 -3.448 7.249 1.00 96.44 89 GLU A CA 1
ATOM 679 C C . GLU A 1 89 ? -14.415 -2.491 6.715 1.00 96.44 89 GLU A C 1
ATOM 681 O O . GLU A 1 89 ? -13.767 -1.770 7.482 1.00 96.44 89 GLU A O 1
ATOM 686 N N . VAL A 1 90 ? -14.243 -2.459 5.392 1.00 96.25 90 VAL A N 1
ATOM 687 C CA . VAL A 1 90 ? -13.416 -1.459 4.708 1.00 96.25 90 VAL A CA 1
ATOM 688 C C . VAL A 1 90 ? -14.290 -0.564 3.838 1.00 96.25 90 VAL A C 1
ATOM 690 O O . VAL A 1 90 ? -15.135 -1.045 3.087 1.00 96.25 90 VAL A O 1
ATOM 693 N N . PHE A 1 91 ? -14.059 0.741 3.923 1.00 94.12 91 PHE A N 1
ATOM 694 C CA . PHE A 1 91 ? -14.743 1.761 3.140 1.00 94.12 91 PHE A CA 1
ATOM 695 C C . PHE A 1 91 ? -13.737 2.494 2.261 1.00 94.12 91 PHE A C 1
ATOM 697 O O . PHE A 1 91 ? -12.609 2.763 2.677 1.00 94.12 91 PHE A O 1
ATOM 704 N N . TYR A 1 92 ? -14.160 2.853 1.054 1.00 90.25 92 TYR A N 1
ATOM 705 C CA . TYR A 1 92 ? -13.354 3.623 0.114 1.00 90.25 92 TYR A CA 1
ATOM 706 C C . TYR A 1 92 ? -14.058 4.938 -0.170 1.00 90.25 92 TYR A C 1
ATOM 708 O O . TYR A 1 92 ? -15.242 4.941 -0.516 1.00 90.25 92 TYR A O 1
ATOM 716 N N . ALA A 1 93 ? -13.332 6.045 -0.044 1.00 83.31 93 ALA A N 1
ATOM 717 C CA . ALA A 1 93 ? -13.853 7.331 -0.478 1.00 83.31 93 ALA A CA 1
ATOM 718 C C . ALA A 1 93 ? -14.151 7.296 -1.988 1.00 83.31 93 ALA A C 1
ATOM 720 O O . ALA A 1 93 ? -13.481 6.604 -2.770 1.00 83.31 93 ALA A O 1
ATOM 721 N N . ARG A 1 94 ? -15.192 8.027 -2.402 1.00 79.56 94 ARG A N 1
ATOM 722 C CA . ARG A 1 94 ? -15.472 8.221 -3.827 1.00 79.56 94 ARG A CA 1
ATOM 723 C C . ARG A 1 94 ? -14.280 8.928 -4.478 1.00 79.56 94 ARG A C 1
ATOM 725 O O . ARG A 1 94 ? -13.723 9.824 -3.846 1.00 79.56 94 ARG A O 1
ATOM 732 N N . PRO A 1 95 ? -13.914 8.585 -5.727 1.00 74.06 95 PRO A N 1
ATOM 733 C CA . PRO A 1 95 ? -12.762 9.187 -6.398 1.00 74.06 95 PRO A CA 1
ATOM 734 C C . PRO A 1 95 ? -12.765 10.723 -6.380 1.00 74.06 95 PRO A C 1
ATOM 736 O O . PRO A 1 95 ? -11.721 11.316 -6.136 1.00 74.06 95 PRO A O 1
ATOM 739 N N . GLU A 1 96 ? -13.938 11.348 -6.544 1.00 76.25 96 GLU A N 1
ATOM 740 C CA . GLU A 1 96 ? -14.137 12.809 -6.499 1.00 76.25 96 GLU A CA 1
ATOM 741 C C . GLU A 1 96 ? -13.752 13.469 -5.161 1.00 76.25 96 GLU A C 1
ATOM 743 O O . GLU A 1 96 ? -13.480 14.664 -5.126 1.00 76.25 96 GLU A O 1
ATOM 748 N N . PHE A 1 97 ? -13.675 12.692 -4.076 1.00 77.62 97 PHE A N 1
ATOM 749 C CA . PHE A 1 97 ? -13.291 13.156 -2.740 1.00 77.62 97 PHE A CA 1
ATOM 750 C C . PHE A 1 97 ? -11.922 12.634 -2.282 1.00 77.62 97 PHE A C 1
ATOM 752 O O . PHE A 1 97 ? -11.509 12.898 -1.156 1.00 77.62 97 PHE A O 1
ATOM 759 N N . CYS A 1 98 ? -11.212 11.874 -3.122 1.00 73.44 98 CYS A N 1
ATOM 760 C CA . CYS A 1 98 ? -9.906 11.310 -2.775 1.00 73.44 98 CYS A CA 1
ATOM 761 C C . CYS A 1 98 ? -8.739 12.288 -2.979 1.00 73.44 98 CYS A C 1
ATOM 763 O O . CYS A 1 98 ? -7.635 11.995 -2.522 1.00 73.44 98 CYS A O 1
ATOM 765 N N . THR A 1 99 ? -8.951 13.398 -3.684 1.00 70.88 99 THR A N 1
ATOM 766 C CA . THR A 1 99 ? -7.965 14.471 -3.885 1.00 70.88 99 THR A CA 1
ATOM 767 C C . THR A 1 99 ? -8.337 15.698 -3.068 1.00 70.88 99 THR A C 1
ATOM 769 O O . THR A 1 99 ? -9.509 15.875 -2.735 1.00 70.88 99 THR A O 1
ATOM 772 N N . ASP A 1 100 ? -7.369 16.574 -2.806 1.00 76.56 100 ASP A N 1
ATOM 773 C CA . ASP A 1 100 ? -7.619 17.830 -2.101 1.00 76.56 100 ASP A CA 1
ATOM 774 C C . ASP A 1 100 ? -8.695 18.651 -2.830 1.00 76.56 100 ASP A C 1
ATOM 776 O O . ASP A 1 100 ? -8.559 18.968 -4.013 1.00 76.56 100 ASP A O 1
ATOM 780 N N . ASN A 1 101 ? -9.801 18.951 -2.143 1.00 79.31 101 ASN A N 1
ATOM 781 C CA . ASN A 1 101 ? -10.950 19.640 -2.728 1.00 79.31 101 ASN A CA 1
ATOM 782 C C . ASN A 1 101 ? -11.634 20.568 -1.712 1.00 79.31 101 ASN A C 1
ATOM 784 O O . ASN A 1 101 ? -11.597 20.328 -0.510 1.00 79.31 101 ASN A O 1
ATOM 788 N N . GLY A 1 102 ? -12.295 21.628 -2.187 1.00 82.12 102 GLY A N 1
ATOM 789 C CA . GLY A 1 102 ? -12.973 22.592 -1.309 1.00 82.12 102 GLY A CA 1
ATOM 790 C C . GLY A 1 102 ? -14.142 22.001 -0.508 1.00 82.12 102 GLY A C 1
ATOM 791 O O . GLY A 1 102 ? -14.444 22.497 0.575 1.00 82.12 102 GLY A O 1
ATOM 792 N N . ALA A 1 103 ? -14.763 20.916 -0.988 1.00 82.69 103 ALA A N 1
ATOM 793 C CA . ALA A 1 103 ? -15.878 20.274 -0.294 1.00 82.69 103 ALA A CA 1
ATOM 794 C C . ALA A 1 103 ? -15.435 19.601 1.016 1.00 82.69 103 ALA A C 1
ATOM 796 O O . ALA A 1 103 ? -16.170 19.656 1.999 1.00 82.69 103 ALA A O 1
ATOM 797 N N . MET A 1 104 ? -14.221 19.037 1.073 1.00 85.69 104 MET A N 1
ATOM 798 C CA . MET A 1 104 ? -13.684 18.442 2.305 1.00 85.69 104 MET A CA 1
ATOM 799 C C . MET A 1 104 ? -13.467 19.489 3.409 1.00 85.69 104 MET A C 1
ATOM 801 O O . MET A 1 104 ? -13.677 19.189 4.580 1.00 85.69 104 MET A O 1
ATOM 805 N N . ILE A 1 105 ? -13.087 20.720 3.034 1.00 86.75 105 ILE A N 1
ATOM 806 C CA . ILE A 1 105 ? -12.907 21.840 3.969 1.00 86.75 105 ILE A CA 1
ATOM 807 C C . ILE A 1 105 ? -14.267 22.359 4.434 1.00 86.75 105 ILE A C 1
ATOM 809 O O . ILE A 1 105 ? -14.473 22.529 5.630 1.00 86.75 105 ILE A O 1
ATOM 813 N N . ALA A 1 106 ? -15.207 22.550 3.503 1.00 89.44 106 ALA A N 1
ATOM 814 C CA . ALA A 1 106 ? -16.552 23.025 3.817 1.00 89.44 106 ALA A CA 1
ATOM 815 C C . ALA A 1 106 ? -17.346 22.060 4.713 1.00 89.44 106 ALA A C 1
ATOM 817 O O . ALA A 1 106 ? -18.171 22.510 5.491 1.00 89.44 106 ALA A O 1
ATOM 818 N N . TYR A 1 107 ? -17.116 20.748 4.605 1.00 87.38 107 TYR A N 1
ATOM 819 C CA . TYR A 1 107 ? -17.763 19.754 5.468 1.00 87.38 107 TYR A CA 1
ATOM 820 C C . TYR A 1 107 ? -17.151 19.680 6.878 1.00 87.38 107 TYR A C 1
ATOM 822 O O . TYR A 1 107 ? -17.821 19.251 7.813 1.00 87.38 107 TYR A O 1
ATOM 830 N N . ALA A 1 108 ? -15.869 20.031 7.027 1.00 88.00 108 ALA A N 1
ATOM 831 C CA . ALA A 1 108 ? -15.160 19.944 8.303 1.00 88.00 108 ALA A CA 1
ATOM 832 C C . ALA A 1 108 ? -15.363 21.171 9.211 1.00 88.00 108 ALA A C 1
ATOM 834 O O . ALA A 1 108 ? -15.234 21.026 10.428 1.00 88.00 108 ALA A O 1
ATOM 835 N N . GLY A 1 109 ? -15.598 22.351 8.621 1.00 71.94 109 GLY A N 1
ATOM 836 C CA . GLY A 1 109 ? -15.865 23.614 9.326 1.00 71.94 109 GLY A CA 1
ATOM 837 C C . GLY A 1 109 ? -17.321 23.768 9.740 1.00 71.94 109 GLY A C 1
ATOM 838 O O . GLY A 1 109 ? -17.538 24.394 10.799 1.00 71.94 109 GLY A O 1
#

Sequence (109 aa):
MTDRPGLDFSFSGLKTFAANTIRSNCDDEQTRADIARAFEDAVVDTLMIKCRRALEQTGFKRLVMAGGVSANRTLRAKLAEMMQKRGGEVFYARPEFCTDNGAMIAYAG

pLDDT: mean 91.72, std 7.2, range [68.94, 98.06]

Radius of gyration: 16.62 Å; chains: 1; bounding box: 38×36×41 Å

InterPro domains:
  IPR000905 Gcp-like domain [PF00814] (7-107)
  IPR000905 Gcp-like domain [PTHR11735] (3-109)
  IPR043129 ATPase, nucleotide binding domain [SSF53067] (3-109)

Organism: Acinetobacter baumannii (NCBI:txid470)